Protein AF-A0A076FW51-F1 (afdb_monomer_lite)

pLDDT: mean 96.78, std 2.21, range [85.62, 98.62]

Secondary structure (DSSP, 8-state):
--HHHHHHHHHHHHHHHHHHT--GGG-------TTT-TTTSS--TT---

Structure (mmCIF, N/CA/C/O backbone):
data_AF-A0A076FW51-F1
#
_entry.id   AF-A0A076FW51-F1
#
loop_
_atom_site.group_PDB
_atom_site.id
_atom_site.type_symbol
_atom_site.label_atom_id
_atom_site.label_alt_id
_atom_site.label_comp_id
_atom_site.label_asym_id
_atom_site.label_entity_id
_atom_site.label_seq_id
_atom_site.pdbx_PDB_ins_code
_atom_site.Cartn_x
_atom_site.Cartn_y
_atom_site.Cartn_z
_atom_site.occupancy
_atom_site.B_iso_or_equiv
_atom_site.auth_seq_id
_ato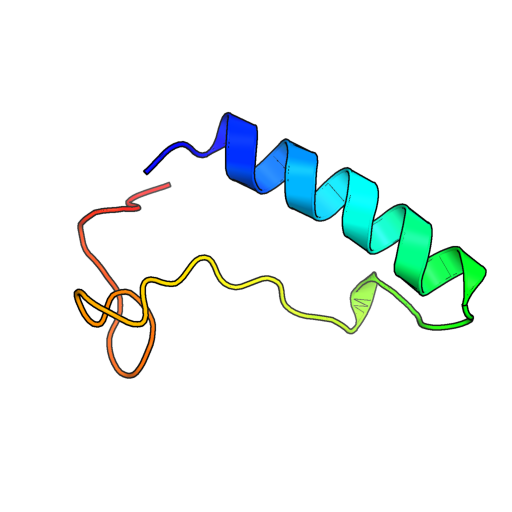m_site.auth_comp_id
_atom_site.auth_asym_id
_atom_site.auth_atom_id
_atom_site.pdbx_PDB_model_num
ATOM 1 N N . TRP A 1 1 ? 9.641 7.017 -7.220 1.00 85.62 1 TRP A N 1
ATOM 2 C CA . TRP A 1 1 ? 8.710 6.237 -6.390 1.00 85.62 1 TRP A CA 1
ATOM 3 C C . TRP A 1 1 ? 8.910 6.632 -4.940 1.00 85.62 1 TRP A C 1
ATOM 5 O O . TRP A 1 1 ? 9.974 6.366 -4.408 1.00 85.62 1 TRP A O 1
ATOM 15 N N . SER A 1 2 ? 7.978 7.385 -4.351 1.00 96.62 2 SER A N 1
ATOM 16 C CA . SER A 1 2 ? 8.147 7.988 -3.016 1.00 96.62 2 SER A CA 1
ATOM 17 C C . SER A 1 2 ? 7.401 7.173 -1.960 1.00 96.62 2 SER A C 1
ATOM 19 O O . SER A 1 2 ? 6.182 7.031 -2.063 1.00 96.62 2 SER A O 1
ATOM 21 N N . GLU A 1 3 ? 8.131 6.678 -0.958 1.00 97.31 3 GLU A N 1
ATOM 22 C CA . GLU A 1 3 ? 7.576 5.967 0.202 1.00 97.31 3 GLU A CA 1
ATOM 23 C C . GLU A 1 3 ? 6.627 6.862 1.010 1.00 97.31 3 GLU A C 1
ATOM 25 O O . GLU A 1 3 ? 5.498 6.470 1.298 1.00 97.31 3 GLU A O 1
ATOM 30 N N . ASP A 1 4 ? 7.034 8.102 1.300 1.00 98.31 4 ASP A N 1
ATOM 31 C CA . ASP A 1 4 ? 6.217 9.058 2.059 1.00 98.31 4 ASP A CA 1
ATOM 32 C C . ASP A 1 4 ? 4.839 9.262 1.427 1.00 98.31 4 ASP A C 1
ATOM 34 O O . ASP A 1 4 ? 3.810 9.203 2.106 1.00 98.31 4 ASP A O 1
ATOM 38 N N . ARG A 1 5 ? 4.804 9.447 0.099 1.00 98.12 5 ARG A N 1
ATOM 39 C CA . ARG A 1 5 ? 3.541 9.639 -0.616 1.00 98.12 5 ARG A CA 1
ATOM 40 C C . ARG A 1 5 ? 2.688 8.372 -0.613 1.00 98.12 5 ARG A C 1
ATOM 42 O O . ARG A 1 5 ? 1.467 8.473 -0.507 1.00 98.12 5 ARG A O 1
ATOM 49 N N . PHE A 1 6 ? 3.302 7.194 -0.722 1.00 98.25 6 PHE A N 1
ATOM 50 C CA . PHE A 1 6 ? 2.5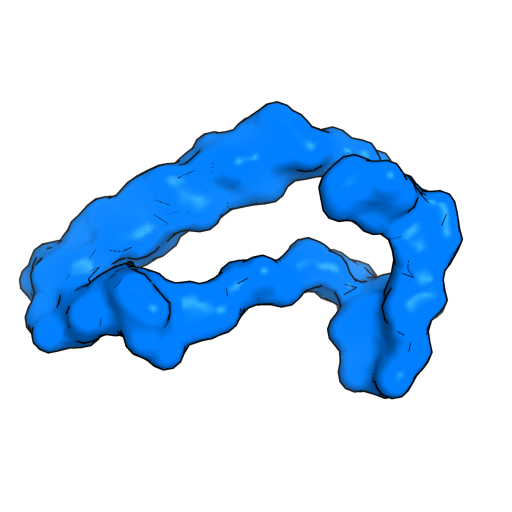84 5.927 -0.589 1.00 98.25 6 PHE A CA 1
ATOM 51 C C . PHE A 1 6 ? 1.962 5.790 0.806 1.00 98.25 6 PHE A C 1
ATOM 53 O O . PHE A 1 6 ? 0.761 5.547 0.914 1.00 98.25 6 PHE A O 1
ATOM 60 N N . ASN A 1 7 ? 2.734 6.039 1.865 1.00 98.38 7 ASN A N 1
ATOM 61 C CA . ASN A 1 7 ? 2.274 5.949 3.251 1.00 98.38 7 ASN A CA 1
ATOM 62 C C . ASN A 1 7 ? 1.133 6.934 3.563 1.00 98.38 7 ASN A C 1
ATOM 64 O O . ASN A 1 7 ? 0.182 6.586 4.272 1.00 98.38 7 ASN A O 1
ATOM 68 N N . GLU A 1 8 ? 1.171 8.140 2.991 1.00 98.62 8 GLU A N 1
ATOM 69 C CA . GLU A 1 8 ? 0.070 9.106 3.073 1.00 98.62 8 GLU A CA 1
ATOM 70 C C . GLU A 1 8 ? -1.218 8.555 2.435 1.00 98.62 8 GLU A C 1
ATOM 72 O O . GLU A 1 8 ? -2.273 8.530 3.078 1.00 98.62 8 GLU A O 1
ATOM 77 N N . ILE A 1 9 ? -1.126 8.022 1.211 1.00 98.31 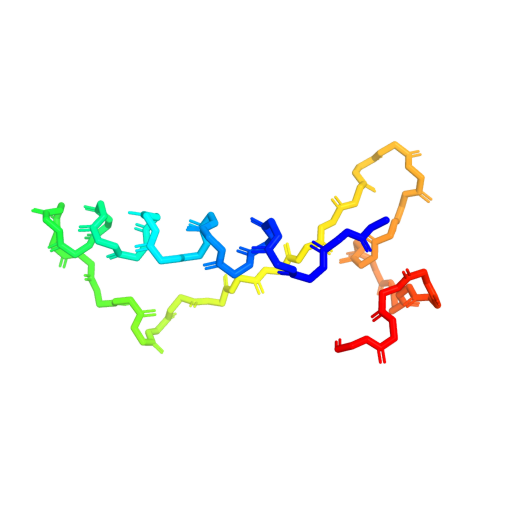9 ILE A N 1
ATOM 78 C CA . ILE A 1 9 ? -2.263 7.430 0.488 1.00 98.31 9 ILE A CA 1
ATOM 79 C C . ILE A 1 9 ? -2.832 6.221 1.243 1.00 98.31 9 ILE A C 1
ATOM 81 O O . ILE A 1 9 ? -4.055 6.086 1.362 1.00 98.31 9 ILE A O 1
ATOM 85 N N . VAL A 1 10 ? -1.973 5.352 1.787 1.00 98.25 10 VAL A N 1
ATOM 86 C CA . VAL A 1 10 ? -2.385 4.192 2.594 1.00 98.25 10 VAL A CA 1
ATOM 87 C C . VAL A 1 10 ? -3.180 4.643 3.817 1.00 98.25 10 VAL A C 1
ATOM 89 O O . VAL A 1 10 ? -4.229 4.065 4.115 1.00 98.25 10 VAL A O 1
ATOM 92 N N . LYS A 1 11 ? -2.740 5.701 4.508 1.00 98.38 11 LYS A N 1
ATOM 93 C CA . LYS A 1 11 ? -3.430 6.247 5.686 1.00 98.38 11 LYS A CA 1
ATOM 94 C C . LYS A 1 11 ? -4.817 6.796 5.342 1.00 98.38 11 LYS A C 1
ATOM 96 O O . LYS A 1 11 ? -5.795 6.480 6.034 1.00 98.38 11 LYS A O 1
ATOM 101 N N . GLU A 1 12 ? -4.920 7.603 4.289 1.00 98.50 12 GLU A N 1
ATOM 102 C CA . GLU A 1 12 ? -6.193 8.188 3.854 1.00 98.50 12 GLU A CA 1
ATOM 103 C C . GLU A 1 12 ? -7.171 7.112 3.376 1.00 98.50 12 GLU A C 1
ATOM 105 O O . GLU A 1 12 ? -8.320 7.061 3.829 1.00 98.50 12 GLU A O 1
ATOM 110 N N . THR A 1 13 ? -6.695 6.182 2.548 1.00 98.44 13 THR A N 1
ATOM 111 C CA . THR A 1 13 ? -7.520 5.101 1.996 1.00 98.44 13 THR A CA 1
ATOM 112 C C . THR A 1 13 ? -7.969 4.134 3.087 1.00 98.44 13 THR A C 1
ATOM 114 O O . THR A 1 13 ? -9.147 3.787 3.143 1.00 98.44 13 THR A O 1
ATOM 117 N N . SER A 1 14 ? -7.086 3.767 4.024 1.00 98.38 14 SER A N 1
ATOM 118 C CA . SER A 1 14 ? -7.441 2.950 5.195 1.00 98.38 14 SER A CA 1
ATOM 119 C C . SER A 1 14 ? -8.542 3.602 6.034 1.00 98.38 14 SER A C 1
ATOM 121 O O . SER A 1 14 ? -9.465 2.930 6.499 1.00 98.38 14 SER A O 1
ATOM 123 N N . THR A 1 15 ? -8.474 4.925 6.206 1.00 98.44 15 THR A N 1
ATOM 124 C CA . THR A 1 15 ? -9.510 5.692 6.908 1.00 98.44 15 THR A CA 1
ATOM 125 C C . THR A 1 15 ? -10.833 5.659 6.144 1.00 98.44 15 THR A C 1
ATOM 127 O O . THR A 1 15 ? -11.889 5.475 6.753 1.00 98.44 15 THR A O 1
ATOM 130 N N . PHE A 1 16 ? -10.790 5.808 4.821 1.00 98.50 16 PHE A N 1
ATOM 131 C CA . PHE A 1 16 ? -11.970 5.770 3.965 1.00 98.50 16 PHE A CA 1
ATOM 132 C C . PHE A 1 16 ? -12.660 4.399 3.988 1.00 98.50 16 PHE A C 1
ATOM 134 O O . PHE A 1 16 ? -13.836 4.315 4.340 1.00 98.50 16 PHE A O 1
ATOM 141 N N . ILE A 1 17 ? -11.937 3.310 3.713 1.00 97.94 17 ILE A N 1
ATOM 142 C CA . ILE A 1 17 ? -12.528 1.962 3.654 1.00 97.94 17 ILE A CA 1
ATOM 143 C C . ILE A 1 17 ? -13.063 1.503 5.017 1.00 97.94 17 ILE A C 1
ATOM 145 O O . ILE A 1 17 ? -14.082 0.815 5.076 1.00 97.94 17 ILE A O 1
ATOM 149 N N . LYS A 1 18 ? -12.447 1.954 6.121 1.00 98.12 18 LYS A N 1
ATOM 150 C CA . LYS A 1 18 ? -12.967 1.728 7.475 1.00 98.12 18 LYS A CA 1
ATOM 151 C C . LYS A 1 18 ? -14.334 2.379 7.678 1.00 98.12 18 LYS A C 1
ATOM 153 O O . LYS A 1 18 ? -15.201 1.770 8.294 1.00 98.12 18 LYS A O 1
ATOM 158 N N . LYS A 1 19 ? -14.540 3.598 7.162 1.00 98.00 19 LYS A N 1
ATOM 159 C CA . LYS A 1 19 ? -15.844 4.287 7.223 1.00 98.00 19 LYS A CA 1
ATOM 160 C C . LYS A 1 19 ? -16.909 3.577 6.389 1.00 98.00 19 LYS A C 1
ATOM 162 O O . LYS A 1 19 ? -18.069 3.585 6.779 1.00 98.00 19 LYS A O 1
ATOM 167 N N . VAL A 1 20 ? -16.518 2.958 5.274 1.00 98.00 20 VAL A N 1
ATOM 168 C CA . VAL A 1 20 ? -17.419 2.144 4.439 1.00 98.00 20 VAL A CA 1
ATOM 169 C C . VAL A 1 20 ? -17.793 0.819 5.125 1.00 98.00 20 VAL A C 1
ATOM 171 O O . VAL A 1 20 ? -18.853 0.269 4.847 1.00 98.00 20 VAL A O 1
ATOM 174 N N . GLY A 1 21 ? -16.970 0.333 6.061 1.00 97.81 21 GLY A N 1
ATOM 175 C CA . GLY A 1 21 ? -17.235 -0.869 6.864 1.00 97.81 21 GLY A CA 1
ATOM 176 C C . GLY A 1 21 ? -16.259 -2.024 6.625 1.00 97.81 21 GLY A C 1
ATOM 177 O O . GLY A 1 21 ? -16.423 -3.093 7.209 1.00 97.81 21 GLY A O 1
ATOM 178 N N . TYR A 1 22 ? -15.227 -1.829 5.802 1.00 98.19 22 TYR A N 1
ATOM 179 C CA . TYR A 1 22 ? -14.175 -2.825 5.596 1.00 98.19 22 TYR A CA 1
ATOM 180 C C . TYR A 1 22 ? -13.160 -2.812 6.744 1.00 98.19 22 TYR A C 1
ATOM 182 O O . TYR A 1 22 ? -12.918 -1.777 7.366 1.00 98.19 22 TYR A O 1
ATOM 190 N N . ASN A 1 23 ? -12.513 -3.953 6.997 1.00 97.19 23 ASN A N 1
ATOM 191 C CA . ASN A 1 23 ? -11.376 -4.042 7.912 1.00 97.19 23 ASN A CA 1
ATOM 192 C C . ASN A 1 23 ? -10.074 -3.683 7.169 1.00 97.19 23 ASN A C 1
ATOM 194 O O . ASN A 1 23 ? -9.615 -4.485 6.359 1.00 97.19 23 ASN A O 1
ATOM 198 N N . PRO A 1 24 ? -9.418 -2.540 7.450 1.00 97.31 24 PRO A N 1
ATOM 199 C CA . PRO A 1 24 ? -8.199 -2.164 6.732 1.00 97.31 24 PRO A CA 1
ATOM 200 C C . PRO A 1 24 ? -7.047 -3.153 6.930 1.00 97.31 24 PRO A C 1
ATOM 202 O O . PRO A 1 24 ? -6.214 -3.301 6.049 1.00 97.31 24 PRO A O 1
ATOM 205 N N . LYS A 1 25 ? -7.010 -3.872 8.062 1.00 96.69 25 LYS A N 1
ATOM 206 C CA . LYS A 1 25 ? -5.941 -4.842 8.355 1.00 96.69 25 LYS A CA 1
ATOM 207 C C . LYS A 1 25 ? -5.973 -6.077 7.453 1.00 96.69 25 LYS A C 1
ATOM 209 O O . LYS A 1 25 ? -4.993 -6.808 7.418 1.00 96.69 25 LYS A O 1
ATOM 214 N N . SER A 1 26 ? -7.090 -6.337 6.773 1.00 97.69 26 SER A N 1
ATOM 215 C CA . SER A 1 26 ? -7.216 -7.449 5.825 1.00 97.69 26 SER A CA 1
ATOM 216 C C . SER A 1 26 ? -7.017 -7.022 4.369 1.00 97.69 26 SER A C 1
ATOM 218 O O . SER A 1 26 ? -7.238 -7.835 3.478 1.00 97.69 26 SER A O 1
ATOM 220 N N . VAL A 1 27 ? -6.657 -5.761 4.109 1.00 97.69 27 VAL A N 1
ATOM 221 C CA . VAL A 1 27 ? -6.463 -5.224 2.757 1.00 97.69 27 VAL A CA 1
ATOM 222 C C . VAL A 1 27 ? -4.981 -4.941 2.544 1.00 97.69 27 VAL A C 1
ATOM 224 O O . VAL A 1 27 ? -4.380 -4.168 3.286 1.00 97.69 27 VAL A O 1
ATOM 227 N N . ALA A 1 28 ? -4.396 -5.567 1.525 1.00 97.62 28 ALA A N 1
ATOM 228 C CA . ALA A 1 28 ? -3.031 -5.279 1.108 1.00 97.62 28 ALA A CA 1
ATOM 229 C C . ALA A 1 28 ? -2.998 -4.006 0.253 1.00 97.62 28 ALA A C 1
ATOM 231 O O . ALA A 1 28 ? -3.839 -3.816 -0.627 1.00 97.62 28 ALA A O 1
ATOM 232 N N . PHE A 1 29 ? -2.003 -3.158 0.493 1.00 97.69 29 PHE A N 1
ATOM 233 C CA . PHE A 1 29 ? -1.701 -2.001 -0.341 1.00 97.69 29 PHE A CA 1
ATOM 234 C C . PHE A 1 29 ? -0.407 -2.292 -1.091 1.00 97.69 29 PHE A C 1
ATOM 236 O O . PHE A 1 29 ? 0.623 -2.510 -0.461 1.00 97.69 29 PHE A O 1
ATOM 243 N N . VAL A 1 30 ? -0.468 -2.317 -2.422 1.00 97.19 30 VAL A N 1
ATOM 244 C CA . VAL A 1 30 ? 0.686 -2.615 -3.279 1.00 97.19 30 VAL A CA 1
ATOM 245 C C . VAL A 1 30 ? 0.934 -1.407 -4.184 1.00 97.19 30 VAL A C 1
ATOM 247 O O . VAL A 1 30 ? 0.033 -1.039 -4.943 1.00 97.19 30 VAL A O 1
ATOM 250 N N . PRO A 1 31 ? 2.104 -0.748 -4.107 1.00 97.44 31 PRO A N 1
ATOM 251 C CA . PRO A 1 31 ? 2.440 0.326 -5.031 1.00 97.44 31 PRO A CA 1
ATOM 252 C C . PRO A 1 31 ? 2.795 -0.280 -6.395 1.00 97.44 31 PRO A C 1
ATOM 254 O O . PRO A 1 31 ? 3.705 -1.095 -6.484 1.00 97.44 31 PRO A O 1
ATOM 257 N N . ILE A 1 32 ? 2.083 0.106 -7.456 1.00 97.62 32 ILE A N 1
ATOM 258 C CA . ILE A 1 32 ? 2.268 -0.436 -8.815 1.00 97.62 32 ILE A CA 1
ATOM 259 C C . ILE A 1 32 ? 2.450 0.682 -9.850 1.00 97.62 32 ILE A C 1
ATOM 261 O O . ILE A 1 32 ? 1.975 1.803 -9.651 1.00 97.62 32 ILE A O 1
ATOM 265 N N . SER A 1 33 ? 3.043 0.369 -11.007 1.00 96.62 33 SER A N 1
ATOM 266 C CA . SER A 1 33 ? 2.770 1.104 -12.254 1.00 96.62 33 SER A CA 1
ATOM 267 C C . SER A 1 33 ? 2.269 0.147 -13.313 1.00 96.62 33 SER A C 1
ATOM 269 O O . SER A 1 33 ? 3.001 -0.714 -13.785 1.00 96.62 33 SER A O 1
ATOM 271 N N . GLY A 1 34 ? 1.038 0.367 -13.769 1.00 96.06 34 GLY A N 1
ATOM 272 C CA . GLY A 1 34 ? 0.498 -0.386 -14.899 1.00 96.06 34 GLY A CA 1
ATOM 273 C C . GLY A 1 34 ? 1.200 -0.090 -16.229 1.00 96.06 34 GLY A C 1
ATOM 274 O O . GLY A 1 34 ? 1.114 -0.902 -17.140 1.00 96.06 34 GLY A O 1
ATOM 275 N N . TRP A 1 35 ? 1.894 1.048 -16.356 1.00 96.62 35 TRP A N 1
ATOM 276 C CA . TRP A 1 35 ? 2.591 1.415 -17.594 1.00 96.62 35 TRP A CA 1
ATOM 277 C C . TRP A 1 35 ? 3.981 0.782 -17.693 1.00 96.62 35 TRP A C 1
ATOM 279 O O . TRP A 1 35 ? 4.347 0.262 -18.741 1.00 96.62 35 TRP A O 1
ATOM 289 N N . HIS A 1 36 ? 4.746 0.819 -16.601 1.00 95.75 36 HIS A N 1
ATOM 290 C CA . HIS A 1 36 ? 6.107 0.275 -16.556 1.00 95.75 36 HIS A CA 1
ATOM 291 C C . HIS A 1 36 ? 6.156 -1.180 -16.062 1.00 95.75 36 HIS A C 1
ATOM 293 O O . HIS A 1 36 ? 7.179 -1.839 -16.214 1.00 95.75 36 HIS A O 1
ATOM 299 N N . GLY A 1 37 ? 5.051 -1.698 -15.515 1.00 96.25 37 GLY A N 1
ATOM 300 C CA . GLY A 1 37 ? 4.919 -3.084 -15.063 1.00 96.25 37 GLY A CA 1
ATOM 301 C C . GLY A 1 37 ? 5.372 -3.341 -13.623 1.00 96.25 37 GLY A C 1
ATOM 302 O O . GLY A 1 37 ? 5.344 -4.489 -13.183 1.00 96.25 37 GLY A O 1
ATOM 303 N N . ASP A 1 38 ? 5.766 -2.309 -12.874 1.00 97.12 38 ASP A N 1
ATOM 304 C CA . ASP A 1 38 ? 6.280 -2.458 -11.510 1.00 97.12 38 ASP A CA 1
ATOM 305 C C . ASP A 1 38 ? 5.254 -3.100 -10.569 1.00 97.12 38 ASP A C 1
ATOM 307 O O . ASP A 1 38 ? 4.120 -2.618 -10.469 1.00 97.12 38 ASP A O 1
ATOM 311 N N . ASN A 1 39 ? 5.681 -4.149 -9.851 1.00 96.69 39 ASN A N 1
ATOM 312 C CA . ASN A 1 39 ? 4.894 -4.891 -8.858 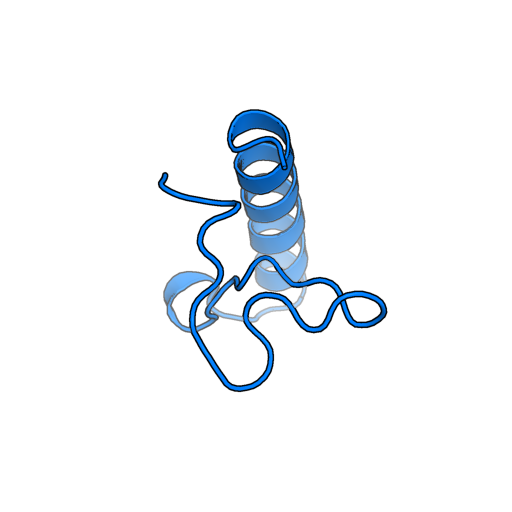1.00 96.69 39 ASN A CA 1
ATOM 313 C C . ASN A 1 39 ? 3.589 -5.507 -9.403 1.00 96.69 39 ASN A C 1
ATOM 315 O O . ASN A 1 39 ? 2.663 -5.782 -8.641 1.00 96.69 39 ASN A O 1
ATOM 319 N N . MET A 1 40 ? 3.500 -5.723 -10.721 1.00 95.44 40 MET A N 1
ATOM 320 C CA . MET A 1 40 ? 2.331 -6.342 -11.362 1.00 95.44 40 MET A CA 1
ATOM 321 C C . MET A 1 40 ? 2.413 -7.871 -11.380 1.00 95.44 40 MET A C 1
ATOM 323 O O . MET A 1 40 ? 1.435 -8.549 -11.075 1.00 95.44 40 MET A O 1
ATOM 327 N N . LEU A 1 41 ? 3.573 -8.406 -11.764 1.00 95.31 41 LEU A N 1
ATOM 328 C CA . LEU A 1 41 ? 3.853 -9.848 -11.820 1.00 95.31 41 LEU A CA 1
ATOM 329 C C . LEU A 1 41 ? 5.140 -10.200 -11.068 1.00 95.31 41 LEU A C 1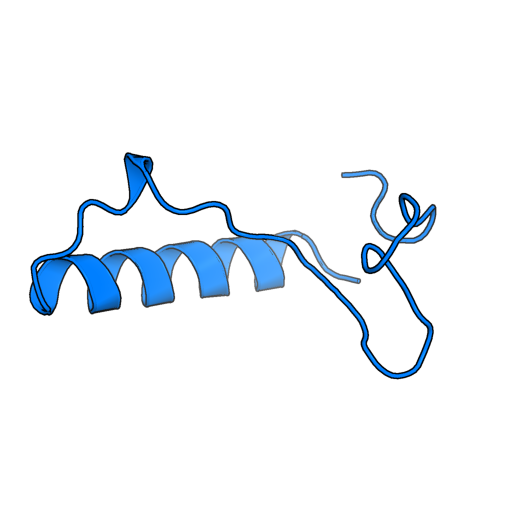
ATOM 331 O O . LEU A 1 41 ? 5.210 -11.246 -10.431 1.00 95.31 41 LEU A O 1
ATOM 335 N N . GLU A 1 42 ? 6.129 -9.309 -11.126 1.00 95.56 42 GLU A N 1
ATOM 336 C CA . GLU A 1 42 ? 7.425 -9.432 -10.465 1.00 95.56 42 GLU A CA 1
ATOM 337 C C . GLU A 1 42 ? 7.692 -8.194 -9.602 1.00 95.56 42 GLU A C 1
ATOM 339 O O . GLU A 1 42 ? 7.118 -7.121 -9.828 1.00 95.56 42 GLU A O 1
ATOM 344 N N . GLU A 1 43 ? 8.555 -8.353 -8.601 1.00 95.31 43 GLU A N 1
ATOM 345 C CA . GLU A 1 43 ? 8.954 -7.279 -7.695 1.00 95.31 43 GLU A CA 1
ATOM 346 C C . GLU A 1 43 ? 9.803 -6.229 -8.423 1.00 95.31 43 GLU A C 1
ATOM 348 O O . GLU A 1 43 ? 10.729 -6.546 -9.172 1.00 95.31 43 GLU A O 1
ATOM 353 N N . SER A 1 44 ? 9.484 -4.957 -8.201 1.00 96.56 44 SER A N 1
ATOM 354 C CA . SER A 1 44 ? 10.213 -3.837 -8.783 1.00 96.56 44 SER A CA 1
ATOM 355 C C . SER A 1 44 ? 11.432 -3.454 -7.947 1.00 96.56 44 SER A C 1
ATOM 357 O O . SER A 1 44 ? 11.338 -3.249 -6.741 1.00 96.56 44 SER A O 1
ATOM 359 N N . SER A 1 45 ? 12.565 -3.208 -8.608 1.00 95.38 45 SER A N 1
ATOM 360 C CA . SER A 1 45 ? 13.762 -2.633 -7.979 1.00 95.38 45 SER A CA 1
ATOM 361 C C . SER A 1 45 ? 13.664 -1.123 -7.721 1.00 95.38 45 SER A C 1
ATOM 363 O O . SER A 1 45 ? 14.545 -0.542 -7.088 1.00 95.38 45 SER A O 1
ATOM 365 N N . ASN A 1 46 ? 12.604 -0.464 -8.201 1.00 94.50 46 ASN A N 1
ATOM 366 C CA . ASN A 1 46 ? 12.431 0.982 -8.086 1.00 94.50 46 ASN A CA 1
ATOM 367 C C . ASN A 1 46 ? 11.882 1.445 -6.721 1.00 94.50 46 ASN A C 1
ATOM 369 O O . ASN A 1 46 ? 11.857 2.648 -6.438 1.00 94.50 46 ASN A O 1
ATOM 373 N N . MET A 1 47 ? 11.389 0.509 -5.911 1.00 93.88 47 MET A N 1
ATOM 374 C CA . MET A 1 47 ? 10.752 0.732 -4.611 1.00 93.88 47 MET A CA 1
ATOM 375 C C . MET A 1 47 ? 11.403 -0.186 -3.577 1.00 93.88 47 MET A C 1
ATOM 377 O O . MET A 1 47 ? 10.775 -1.105 -3.079 1.00 93.88 47 MET A O 1
ATOM 381 N N . SER A 1 48 ? 12.688 0.039 -3.293 1.00 91.62 48 SER A N 1
ATOM 382 C CA . SER A 1 48 ? 13.481 -0.792 -2.372 1.00 91.62 48 SER A CA 1
ATOM 383 C C . SER A 1 48 ? 13.176 -0.566 -0.881 1.00 91.62 48 SER A C 1
ATOM 385 O O . SER A 1 48 ? 14.006 -0.912 -0.040 1.00 91.62 48 SER A O 1
ATOM 387 N N . TRP A 1 49 ? 12.080 0.124 -0.576 1.00 92.75 49 TRP A N 1
ATOM 388 C CA . TRP A 1 49 ? 11.645 0.502 0.765 1.00 92.75 49 TRP A CA 1
ATOM 389 C C . TRP A 1 49 ? 10.514 -0.409 1.238 1.00 92.75 49 TRP A C 1
ATOM 391 O O . TRP A 1 49 ? 9.786 -0.941 0.370 1.00 92.75 49 TRP A O 1
#

InterPro domains:
  IPR027417 P-loop containing nucleoside triphosphate hydrolase [G3DSA:3.40.50.300] (1-49)
  IPR027417 P-loop containing nucleoside triphosphate hydrolase [SSF52540] (1-48)
  IPR050100 Translation factor GTPase superfamily members [PTHR23115] (1-49)

Sequence (49 aa)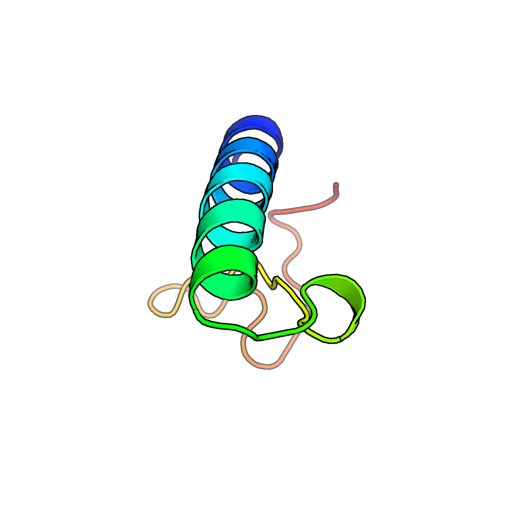:
WSEDRFNEIVKETSTFIKKVGYNPKSVAFVPISGWHGDNMLEESSNMSW

Radius of gyration: 12.39 Å; chains: 1; bounding box: 31×20×26 Å

Foldseek 3Di:
DDPVVQVVVLVVVCVVVVVVPDHSVPDDDDDADPVVGDPVPDHDPVPPD

Organism: NCBI:txid1004528